Protein AF-A0A2J8TP90-F1 (afdb_monomer)

Mean predicted aligned error: 7.81 Å

InterPro domains:
  IPR013320 Concanavalin A-like lectin/glucanase domain superfamily [SSF49899] (2-45)
  IPR037353 Histone methyltransferase complex subunit ASH2 [PTHR10598] (1-88)
  IPR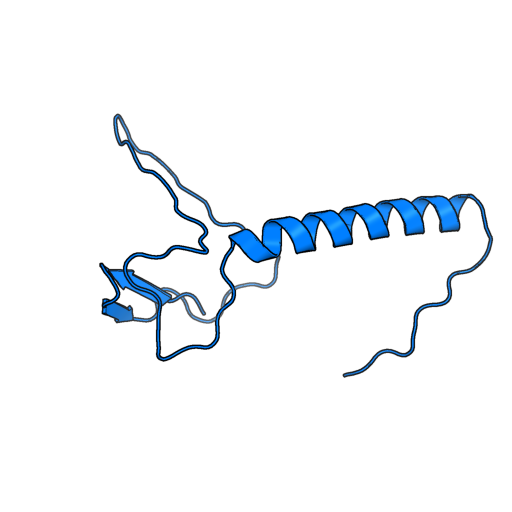043136 B30.2/SPRY domain superfamily [G3DSA:2.60.120.920] (1-59)

pLDDT: mean 86.82, std 10.09, range [50.66, 96.19]

Foldseek 3Di:
DAWDDDQQHTPDHPDDDDDDDDDDDDDDDDPPDDDDDDQDPDDSHDHPPDDDDGNVVVVVVVVVVVVVVVVVVVCVVVDPDDDDDDDDD

Organism: Pongo abelii (NCBI:txid9601)

Radius of gyration: 19.0 Å; Cα contacts (8 Å, |Δi|>4): 44; chains: 1; bounding box: 43×33×48 Å

Solvent-accessible surface area (backbone atoms only — not comparable to full-atom values): 6265 Å² total; per-residue (Å²): 110,43,73,44,65,59,93,59,43,78,73,49,74,76,42,69,86,70,79,92,78,92,85,76,96,82,86,87,78,71,84,95,63,85,85,85,88,82,48,47,86,84,57,96,49,70,77,84,92,59,94,81,78,48,59,50,60,48,59,55,51,54,51,53,52,50,54,49,51,53,52,50,55,50,45,61,74,74,40,95,79,88,84,79,77,84,87,80,134

Secondary structure (DSSP, 8-state):
-EEEEETTEEEEEEESSPPSS---------SS-------SSS-SS--SSS----HHHHHHHHHHHHHHHHHHHHHHHHSS---PPPPP-

Sequence (89 aa):
QIIFYKNGVNQGVAYKDIFEGVYFPAISLYKSCTVSINFGPCFKYPPKDLTYHPMSDMGWGAVVEHTLADVLYHVETEVDGRRSPPWEP

Structure (mmCIF, N/CA/C/O backbone):
data_AF-A0A2J8TP90-F1
#
_entry.id   AF-A0A2J8TP90-F1
#
loop_
_atom_site.group_PDB
_atom_site.id
_atom_site.type_symbol
_atom_site.label_atom_id
_atom_site.label_alt_id
_atom_site.label_comp_id
_atom_site.label_asym_id
_atom_site.label_entity_id
_atom_site.label_seq_id
_atom_site.pdbx_PDB_ins_code
_atom_site.Cartn_x
_atom_site.Cartn_y
_a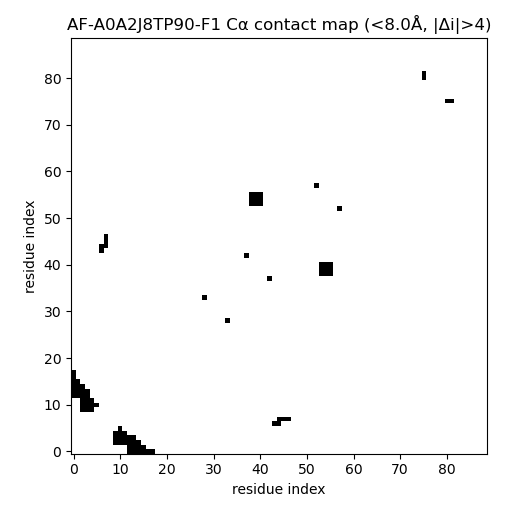tom_site.Cartn_z
_atom_site.occupancy
_atom_site.B_iso_or_equiv
_atom_site.auth_seq_id
_atom_site.auth_comp_id
_atom_site.auth_asym_id
_atom_site.auth_atom_id
_atom_site.pdbx_PDB_model_num
ATOM 1 N N . GLN A 1 1 ? -11.205 -5.461 -6.890 1.00 91.38 1 GLN A N 1
ATOM 2 C CA . GLN A 1 1 ? -12.156 -5.221 -5.774 1.00 91.38 1 GLN A CA 1
ATOM 3 C C . GLN A 1 1 ? -11.390 -5.035 -4.467 1.00 91.38 1 GLN A C 1
ATOM 5 O O . GLN A 1 1 ? -10.301 -5.584 -4.357 1.00 91.38 1 GLN A O 1
ATOM 10 N N . ILE A 1 2 ? -11.932 -4.290 -3.499 1.00 95.00 2 ILE A N 1
ATOM 11 C CA . ILE A 1 2 ? -11.339 -4.080 -2.161 1.00 95.00 2 ILE A CA 1
ATOM 12 C C . ILE A 1 2 ? -12.241 -4.744 -1.117 1.00 95.00 2 ILE A C 1
ATOM 14 O O . ILE A 1 2 ? -13.449 -4.516 -1.129 1.00 95.00 2 ILE A O 1
ATOM 18 N N . ILE A 1 3 ? -11.672 -5.554 -0.220 1.00 95.00 3 ILE A N 1
ATOM 19 C CA . ILE A 1 3 ? -12.390 -6.267 0.853 1.00 95.00 3 ILE A CA 1
ATOM 20 C C . ILE A 1 3 ? -11.856 -5.795 2.206 1.00 95.00 3 ILE A C 1
ATOM 22 O O . ILE A 1 3 ? -10.642 -5.680 2.380 1.00 95.00 3 ILE A O 1
ATOM 26 N N . PHE A 1 4 ? -12.746 -5.560 3.172 1.00 95.81 4 PHE A N 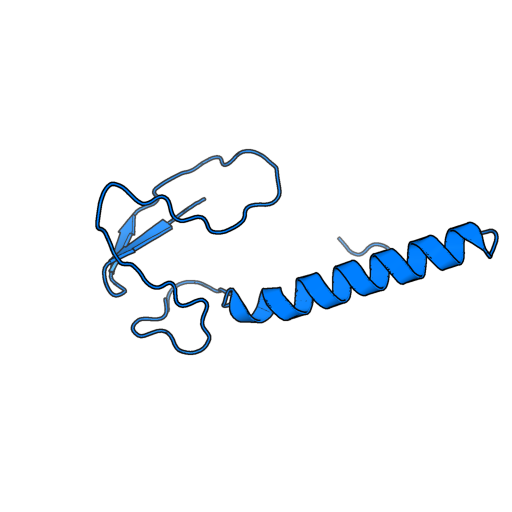1
ATOM 27 C CA . PHE A 1 4 ? -12.352 -5.220 4.540 1.00 95.81 4 PHE A CA 1
ATOM 28 C C . PHE A 1 4 ? -12.519 -6.391 5.501 1.00 95.81 4 PHE A C 1
ATOM 30 O O . PHE A 1 4 ? -13.438 -7.199 5.390 1.00 95.81 4 PHE A O 1
ATOM 37 N N . TYR A 1 5 ? -11.638 -6.435 6.496 1.00 95.25 5 TYR A N 1
ATOM 38 C CA . TYR A 1 5 ? -11.648 -7.432 7.556 1.00 95.25 5 TYR A CA 1
ATOM 39 C C . TYR A 1 5 ? -11.597 -6.745 8.914 1.00 95.25 5 TYR A C 1
ATOM 41 O O . TYR A 1 5 ? -10.872 -5.768 9.108 1.00 95.25 5 TYR A O 1
ATOM 49 N N . LYS A 1 6 ? -12.322 -7.301 9.885 1.00 95.69 6 LYS A N 1
ATOM 50 C CA . LYS A 1 6 ? -12.217 -6.929 11.297 1.00 95.69 6 LYS A CA 1
ATOM 51 C C . LYS A 1 6 ? -11.768 -8.156 12.076 1.00 95.69 6 LYS A C 1
ATOM 53 O O . LYS A 1 6 ? -12.534 -9.100 12.226 1.00 95.69 6 LYS A O 1
ATOM 58 N N . ASN A 1 7 ? -10.524 -8.154 12.557 1.00 94.31 7 ASN A N 1
ATOM 59 C CA . ASN A 1 7 ? -9.933 -9.280 13.298 1.00 94.31 7 ASN A CA 1
ATOM 60 C C . ASN A 1 7 ? -10.078 -10.640 12.577 1.00 94.31 7 ASN A C 1
ATOM 62 O O . ASN A 1 7 ? -10.434 -11.635 13.199 1.00 94.31 7 ASN A O 1
ATOM 66 N N . GLY A 1 8 ? -9.855 -10.673 11.259 1.00 92.81 8 GLY A N 1
ATOM 67 C CA . GLY A 1 8 ? -9.992 -11.886 10.440 1.00 92.81 8 GLY A CA 1
ATOM 68 C C . GLY A 1 8 ? -11.412 -12.203 9.966 1.00 92.81 8 GLY A C 1
ATOM 69 O O . GLY A 1 8 ? -11.581 -13.076 9.124 1.00 92.81 8 GLY A O 1
ATOM 70 N N . VAL A 1 9 ? -12.433 -11.487 10.446 1.00 95.31 9 VAL A N 1
ATOM 71 C CA . VAL A 1 9 ? -13.817 -11.658 9.981 1.00 95.31 9 VAL A CA 1
ATOM 72 C C . VAL A 1 9 ? -14.071 -10.749 8.783 1.00 95.31 9 VAL A C 1
ATOM 74 O O . VAL A 1 9 ? -13.973 -9.523 8.903 1.00 95.31 9 VAL A O 1
ATOM 77 N N . ASN A 1 10 ? -14.418 -11.347 7.643 1.00 94.00 10 ASN A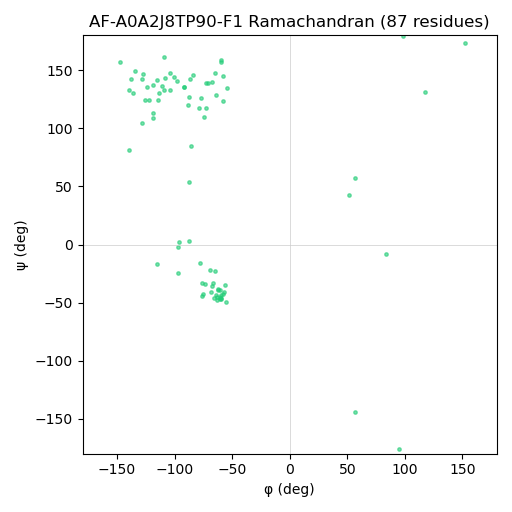 N 1
ATOM 78 C CA . ASN A 1 10 ? -14.770 -10.640 6.412 1.00 94.00 10 ASN A CA 1
ATOM 79 C C . ASN A 1 10 ? -15.968 -9.696 6.657 1.00 94.00 10 ASN A C 1
ATOM 81 O O . ASN A 1 10 ? -17.010 -10.127 7.148 1.00 94.00 10 ASN A O 1
ATOM 85 N N . GLN A 1 11 ? -15.799 -8.404 6.365 1.00 96.19 11 GLN A N 1
ATOM 86 C CA . GLN A 1 11 ? -16.832 -7.362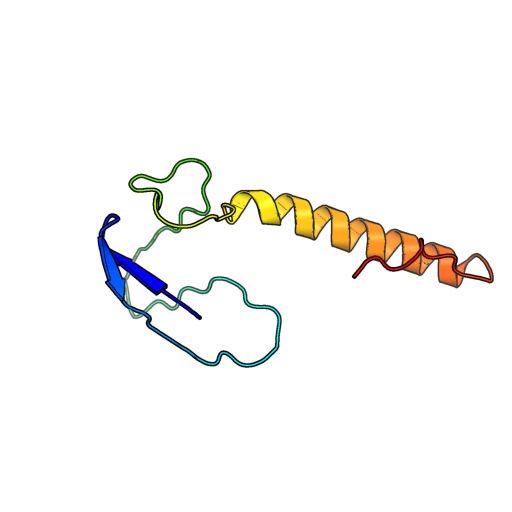 6.496 1.00 96.19 11 GLN A CA 1
ATOM 87 C C . GLN A 1 11 ? -17.552 -7.081 5.166 1.00 96.19 11 GLN A C 1
ATOM 89 O O . GLN A 1 11 ? -18.415 -6.208 5.102 1.00 96.19 11 GLN A O 1
ATOM 94 N N . GLY A 1 12 ? -17.202 -7.814 4.110 1.00 93.88 12 GLY A N 1
ATOM 95 C CA . GLY A 1 12 ? -17.736 -7.662 2.766 1.00 93.88 12 GLY A CA 1
ATOM 96 C C . GLY A 1 12 ? -16.836 -6.847 1.837 1.00 93.88 12 GLY A C 1
ATOM 97 O O . GLY A 1 12 ? -15.753 -6.371 2.194 1.00 93.88 12 GLY A O 1
ATOM 98 N N . VAL A 1 13 ? -17.306 -6.713 0.597 1.00 95.81 13 VAL A N 1
ATOM 99 C CA . VAL A 1 13 ? -16.631 -5.943 -0.451 1.00 95.81 13 VAL A CA 1
ATOM 100 C C . VAL A 1 13 ? -16.905 -4.458 -0.232 1.00 95.81 13 VAL A C 1
ATOM 102 O O . VAL A 1 13 ? -18.051 -4.025 -0.302 1.00 95.81 13 VAL A O 1
ATOM 105 N N . ALA A 1 14 ? -15.847 -3.689 0.009 1.00 95.62 14 ALA A N 1
ATOM 106 C CA . ALA A 1 14 ? -15.902 -2.244 0.187 1.00 95.62 14 ALA A CA 1
ATOM 107 C C . ALA A 1 14 ? -16.079 -1.510 -1.145 1.00 95.62 14 ALA A C 1
ATOM 109 O O . ALA A 1 14 ? -16.897 -0.603 -1.252 1.00 95.62 14 ALA A O 1
ATOM 110 N N . TYR A 1 15 ? -15.322 -1.931 -2.162 1.00 95.69 15 TYR A N 1
ATOM 111 C CA . TYR A 1 15 ? -15.350 -1.332 -3.493 1.00 95.69 15 TYR A CA 1
ATOM 112 C C . TYR A 1 15 ? -15.269 -2.412 -4.573 1.00 95.69 15 TYR A C 1
ATOM 114 O O . TYR A 1 15 ? -14.421 -3.314 -4.517 1.00 95.69 15 TYR A O 1
ATOM 122 N N . LYS A 1 16 ? -16.145 -2.299 -5.570 1.00 95.31 16 LYS A N 1
ATOM 123 C CA . LYS A 1 16 ? -16.090 -3.022 -6.848 1.00 95.31 16 LYS A CA 1
ATOM 124 C C . LYS A 1 16 ? -15.731 -2.024 -7.948 1.00 95.31 16 LYS A C 1
ATOM 126 O O . LYS A 1 16 ? -15.826 -0.827 -7.709 1.00 95.31 16 LYS A O 1
ATOM 131 N N . ASP A 1 17 ? -15.270 -2.530 -9.090 1.00 93.81 17 ASP A N 1
ATOM 132 C CA . ASP A 1 17 ? -15.006 -1.707 -10.281 1.00 93.81 17 ASP A CA 1
ATOM 133 C C . ASP A 1 17 ? -14.021 -0.555 -10.006 1.00 93.81 17 ASP A C 1
ATOM 135 O O . ASP A 1 17 ? -14.322 0.625 -10.154 1.00 93.81 17 ASP A O 1
ATOM 139 N N . ILE A 1 18 ? -12.830 -0.925 -9.522 1.00 94.69 18 ILE A N 1
ATOM 140 C CA . ILE A 1 18 ? -11.754 0.020 -9.197 1.00 94.69 18 ILE A CA 1
ATOM 141 C C . ILE A 1 18 ? -11.187 0.592 -10.502 1.00 94.69 18 ILE A C 1
ATOM 143 O O . ILE A 1 18 ? -10.995 -0.154 -11.460 1.00 94.69 18 ILE A O 1
ATOM 147 N N . PHE A 1 19 ? -10.896 1.894 -10.519 1.00 94.62 19 PHE A N 1
ATOM 148 C CA . PHE A 1 19 ? -10.193 2.536 -11.630 1.00 94.62 19 PHE A CA 1
ATOM 149 C C . PHE A 1 19 ? -8.799 1.933 -11.861 1.00 94.62 19 PHE A C 1
ATOM 151 O O . PHE A 1 19 ? -8.200 1.332 -10.971 1.00 94.62 19 PHE A O 1
ATOM 158 N N . GLU A 1 20 ? -8.287 2.095 -13.078 1.00 92.44 20 GLU A N 1
ATOM 159 C CA . GLU A 1 20 ? -6.955 1.626 -13.447 1.00 92.44 20 GLU A CA 1
ATOM 160 C C . GLU A 1 20 ? -5.864 2.499 -12.811 1.00 92.44 20 GLU A C 1
ATOM 162 O O . GLU A 1 20 ? -5.976 3.726 -12.758 1.00 92.44 20 GLU A O 1
ATOM 167 N N . GLY A 1 21 ? -4.804 1.856 -12.319 1.00 91.00 21 GLY A N 1
ATOM 168 C CA . GLY A 1 21 ? -3.652 2.529 -11.729 1.00 91.00 21 GLY A CA 1
ATOM 169 C C . GLY A 1 21 ? -2.935 1.684 -10.681 1.00 91.00 21 GLY A C 1
ATOM 170 O O . GLY A 1 21 ? -3.391 0.608 -10.290 1.00 91.00 21 GLY A O 1
ATOM 171 N N . VAL A 1 22 ? -1.798 2.196 -10.209 1.00 89.56 22 VAL A N 1
ATOM 172 C CA . VAL A 1 22 ? -1.037 1.600 -9.105 1.00 89.56 22 VAL A CA 1
ATOM 173 C C . VAL A 1 22 ? -1.564 2.148 -7.780 1.00 89.56 22 VAL A C 1
ATOM 175 O O . VAL A 1 22 ? -1.633 3.361 -7.582 1.00 89.56 22 VAL A O 1
ATOM 178 N N . TYR A 1 23 ? -1.927 1.252 -6.863 1.00 91.50 23 TYR A N 1
ATOM 179 C CA . TYR A 1 23 ? -2.497 1.603 -5.565 1.00 91.50 23 TYR A CA 1
ATOM 180 C C . TYR A 1 23 ? -1.515 1.322 -4.434 1.00 91.50 23 TYR A C 1
ATOM 182 O O . TYR A 1 23 ? -0.969 0.226 -4.330 1.00 91.50 23 TYR A O 1
ATOM 190 N N . PHE A 1 24 ? -1.364 2.295 -3.537 1.00 90.88 24 PHE A N 1
ATOM 191 C CA . PHE A 1 24 ? -0.540 2.179 -2.337 1.00 90.88 24 PHE A CA 1
ATOM 192 C C . PHE A 1 24 ? -1.417 2.261 -1.080 1.00 90.88 24 PHE A C 1
ATOM 194 O O . PHE A 1 24 ? -2.364 3.055 -1.048 1.00 90.88 24 PHE A O 1
ATOM 201 N N . PRO A 1 25 ? -1.132 1.468 -0.030 1.00 92.56 25 PRO A N 1
ATOM 202 C CA . PRO A 1 25 ? -1.855 1.565 1.231 1.00 92.56 25 PRO A CA 1
ATOM 203 C C . PRO A 1 25 ? -1.613 2.937 1.873 1.00 92.56 25 PRO A C 1
ATOM 205 O O . PRO A 1 25 ? -0.472 3.352 2.062 1.00 92.56 25 PRO A O 1
ATOM 208 N N . ALA A 1 26 ? -2.691 3.630 2.241 1.00 93.88 26 ALA A N 1
ATOM 209 C CA . ALA A 1 26 ? -2.637 4.964 2.832 1.00 93.88 26 ALA A CA 1
ATOM 210 C C . ALA A 1 26 ? -3.426 5.023 4.145 1.00 93.88 26 ALA A C 1
ATOM 212 O O . ALA A 1 26 ? -4.452 4.360 4.305 1.00 93.88 26 ALA A O 1
ATOM 213 N N . ILE A 1 27 ? -2.953 5.847 5.081 1.00 94.38 27 ILE A N 1
ATOM 214 C CA . ILE A 1 27 ? -3.623 6.128 6.353 1.00 94.38 27 ILE A CA 1
ATOM 215 C C . ILE A 1 27 ? -3.793 7.639 6.476 1.00 94.38 27 ILE A C 1
ATOM 217 O O . ILE A 1 27 ? -2.817 8.384 6.448 1.00 94.38 27 ILE A O 1
ATOM 221 N N . SER A 1 28 ? -5.029 8.084 6.682 1.00 94.94 28 SER A N 1
ATOM 222 C CA . SER A 1 28 ? -5.345 9.456 7.080 1.00 94.94 28 SER A CA 1
ATOM 223 C C . SER A 1 28 ? -5.700 9.502 8.566 1.00 94.94 28 SER A C 1
ATOM 225 O O . SER A 1 28 ? -6.526 8.709 9.023 1.00 94.94 28 SER A O 1
ATOM 227 N N . LEU A 1 29 ? -5.124 10.444 9.311 1.00 95.50 29 LEU A N 1
ATOM 228 C CA . LEU A 1 29 ? -5.383 10.632 10.741 1.00 95.50 29 LEU A CA 1
ATOM 229 C C . LEU A 1 29 ? -6.193 11.905 10.980 1.00 95.50 29 LEU A C 1
ATOM 231 O O . LEU A 1 29 ? -5.971 12.924 10.330 1.00 95.50 29 LEU A O 1
ATOM 235 N N . TYR A 1 30 ? -7.106 11.858 11.948 1.00 94.81 30 TYR A N 1
ATOM 236 C CA . TYR A 1 30 ? -7.861 13.021 12.400 1.00 94.81 30 TYR A CA 1
ATOM 237 C C . TYR A 1 30 ? -7.639 13.231 13.899 1.00 94.81 30 TYR A C 1
ATOM 239 O O . TYR A 1 30 ? -7.905 12.331 14.692 1.00 94.81 30 TYR A O 1
ATOM 247 N N . LYS A 1 31 ? -7.180 14.429 14.292 1.00 95.00 31 LYS A N 1
ATOM 248 C CA . LYS A 1 31 ? -6.801 14.771 15.679 1.00 95.00 31 LYS A CA 1
ATOM 249 C C . LYS A 1 31 ? -5.713 13.823 16.226 1.00 95.00 31 LYS A C 1
ATOM 251 O O . LYS A 1 31 ? -4.810 13.425 15.498 1.00 95.00 31 LYS A O 1
ATOM 256 N N . SER A 1 32 ? -5.771 13.496 17.516 1.00 92.00 32 SER A N 1
ATOM 257 C CA . SER A 1 32 ? -4.766 12.726 18.259 1.00 92.00 32 SER A CA 1
ATOM 258 C C . SER A 1 32 ? -4.999 11.210 18.181 1.00 92.00 32 SER A C 1
ATOM 260 O O . SER A 1 32 ? -5.106 10.543 19.208 1.00 92.00 32 SER A O 1
ATOM 262 N N . CYS A 1 33 ? -5.119 10.658 16.972 1.00 94.19 33 CYS A N 1
ATOM 263 C CA . CYS A 1 33 ? -5.208 9.211 16.761 1.00 94.19 33 CYS A CA 1
ATOM 264 C C . CYS A 1 33 ? -3.821 8.607 16.525 1.00 94.19 33 CYS A C 1
ATOM 266 O O . CYS A 1 33 ? -3.058 9.110 15.704 1.00 94.19 33 CYS A O 1
ATOM 268 N N . THR A 1 34 ? -3.541 7.478 17.175 1.00 93.94 34 THR A N 1
ATOM 269 C CA . THR A 1 34 ? -2.328 6.686 16.942 1.00 93.94 34 THR A CA 1
ATOM 270 C C . THR A 1 34 ? -2.725 5.347 16.350 1.00 93.94 34 THR A C 1
ATOM 272 O O . THR A 1 34 ? -3.524 4.616 16.937 1.00 93.94 34 THR A O 1
ATOM 275 N N . VAL A 1 35 ? -2.163 5.020 15.191 1.00 94.50 35 VAL A N 1
ATOM 276 C CA . VAL A 1 35 ? -2.358 3.729 14.530 1.00 94.50 35 VAL A CA 1
ATOM 277 C C . VAL A 1 35 ? -1.011 3.210 14.049 1.00 94.50 35 VAL A C 1
ATOM 279 O O . VAL A 1 35 ? -0.132 3.991 13.691 1.00 94.50 35 VAL A O 1
ATOM 282 N N . SER A 1 36 ? -0.876 1.890 14.011 1.00 92.88 36 SER A N 1
ATOM 283 C CA . SER A 1 36 ? 0.292 1.213 13.453 1.00 92.88 36 SER A CA 1
ATOM 284 C C . SER A 1 36 ? -0.175 0.256 12.373 1.00 92.88 36 SER A C 1
ATOM 286 O O . SER A 1 36 ? -1.155 -0.468 12.566 1.00 92.88 36 SER A O 1
ATOM 288 N N . ILE A 1 37 ? 0.528 0.246 11.245 1.00 92.69 37 ILE A N 1
ATOM 289 C CA . ILE A 1 37 ? 0.259 -0.680 10.150 1.00 92.69 37 ILE A CA 1
ATOM 290 C C . ILE A 1 37 ? 1.219 -1.868 10.229 1.00 92.69 37 ILE A C 1
ATOM 292 O O . ILE A 1 37 ? 2.392 -1.711 10.561 1.00 92.69 37 ILE A O 1
ATOM 296 N N . ASN A 1 38 ? 0.707 -3.062 9.944 1.00 93.81 38 ASN A N 1
ATOM 297 C CA . ASN A 1 38 ? 1.493 -4.285 9.832 1.00 93.81 38 ASN A CA 1
ATOM 298 C C . ASN A 1 38 ? 1.330 -4.816 8.406 1.00 93.81 38 ASN A C 1
ATOM 300 O O . ASN A 1 38 ? 0.233 -5.220 8.023 1.00 93.81 38 ASN A O 1
ATOM 304 N N . PHE A 1 39 ? 2.416 -4.802 7.637 1.00 92.75 39 PHE A N 1
ATOM 305 C CA . PHE A 1 39 ? 2.450 -5.241 6.240 1.00 92.75 39 PHE A CA 1
ATOM 306 C C . PHE A 1 39 ? 2.709 -6.744 6.066 1.00 92.75 39 PHE A C 1
ATOM 308 O O . PHE A 1 39 ? 2.761 -7.228 4.936 1.00 92.75 39 PHE A O 1
ATOM 315 N N . GLY A 1 40 ? 2.815 -7.487 7.169 1.00 92.44 40 GLY A N 1
ATOM 316 C CA . GLY A 1 40 ? 3.210 -8.891 7.178 1.00 92.44 40 GLY A CA 1
ATOM 317 C C . GLY A 1 40 ? 4.715 -9.062 7.420 1.00 92.44 40 GLY A C 1
ATOM 318 O O . GLY A 1 40 ? 5.408 -8.083 7.704 1.00 92.44 40 GLY A O 1
ATOM 319 N N . PRO A 1 41 ? 5.226 -10.305 7.377 1.00 90.44 41 PRO A N 1
ATOM 320 C CA . PRO A 1 41 ? 4.496 -11.549 7.091 1.00 90.44 41 PRO A CA 1
ATOM 321 C C . PRO A 1 41 ? 3.675 -12.070 8.288 1.00 90.44 41 PRO A C 1
ATOM 323 O O . PRO A 1 41 ? 2.779 -12.898 8.132 1.00 90.44 41 PRO A O 1
ATOM 326 N N . CYS A 1 42 ? 3.942 -11.568 9.495 1.00 92.62 42 CYS A N 1
ATOM 327 C CA . CYS A 1 42 ? 3.322 -12.047 10.729 1.00 92.62 42 CYS A CA 1
ATOM 328 C C . CYS A 1 42 ? 1.971 -11.363 10.994 1.00 92.62 42 CYS A C 1
ATOM 330 O O . CYS A 1 42 ? 1.890 -10.383 11.740 1.00 92.62 42 CYS A O 1
ATOM 332 N N . PHE A 1 43 ? 0.894 -11.878 10.401 1.00 93.56 43 PHE A N 1
ATOM 333 C CA . PHE A 1 43 ? -0.467 -11.408 10.679 1.00 93.56 43 PHE A CA 1
ATOM 334 C C . PHE A 1 43 ? -1.094 -12.125 11.875 1.00 93.56 43 PHE A C 1
ATOM 336 O O . PHE A 1 43 ? -0.958 -13.333 12.037 1.00 93.56 43 PHE A O 1
ATOM 343 N N . LYS A 1 44 ? -1.8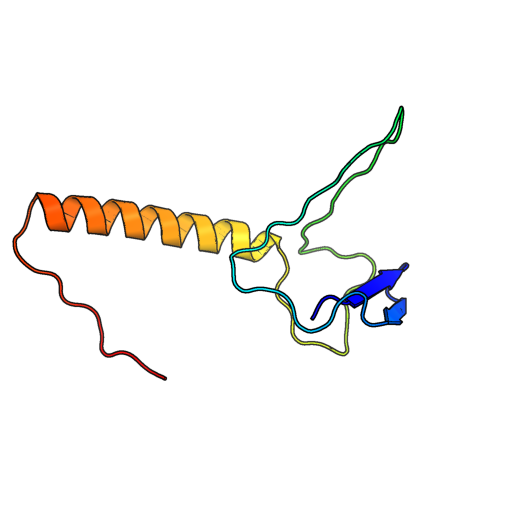70 -11.388 12.682 1.00 93.44 44 LYS A N 1
ATOM 344 C CA . LYS A 1 44 ?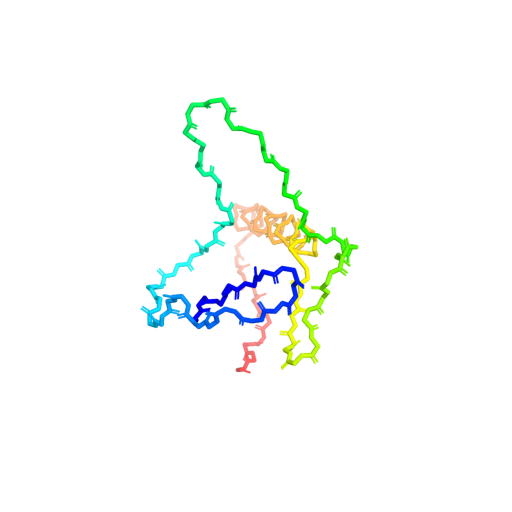 -2.654 -11.980 13.780 1.00 93.44 44 LYS A CA 1
ATOM 345 C C . LYS A 1 44 ? -3.794 -12.870 13.268 1.00 93.44 44 LYS A C 1
ATOM 347 O O . LYS A 1 44 ? -4.108 -13.875 13.893 1.00 93.44 44 LYS A O 1
ATOM 352 N N . TYR A 1 45 ? -4.403 -12.489 12.144 1.00 93.94 45 TYR A N 1
ATOM 353 C CA . TYR A 1 45 ? -5.512 -13.209 11.515 1.00 93.94 45 TYR A CA 1
ATOM 354 C C . TYR A 1 45 ? -5.350 -13.215 9.986 1.00 93.94 45 TYR A C 1
ATOM 356 O O . TYR A 1 45 ? -5.934 -12.363 9.314 1.00 93.94 45 TYR A O 1
ATOM 364 N N . PRO A 1 46 ? -4.522 -14.115 9.431 1.00 91.69 46 PRO A N 1
ATOM 365 C CA . PRO A 1 46 ? -4.377 -14.243 7.985 1.00 91.69 46 PRO A CA 1
ATOM 366 C C . PRO A 1 46 ? -5.674 -14.781 7.340 1.00 91.69 46 PRO A C 1
ATOM 368 O O . PRO A 1 46 ? -6.293 -15.689 7.911 1.00 91.69 46 PRO A O 1
ATOM 371 N N . PRO A 1 47 ? -6.092 -14.260 6.169 1.00 90.62 47 PRO A N 1
ATOM 372 C CA . PRO A 1 47 ? -7.160 -14.855 5.364 1.00 90.62 47 PRO A CA 1
ATOM 373 C C . PRO A 1 47 ? -6.822 -16.306 4.992 1.00 90.62 47 PRO A C 1
ATOM 375 O O . PRO A 1 47 ? -5.658 -16.631 4.769 1.00 90.62 47 PRO A O 1
ATOM 378 N N . LYS A 1 48 ? -7.823 -17.189 4.927 1.00 87.62 48 LYS A N 1
ATOM 379 C CA . LYS A 1 48 ? -7.624 -18.616 4.565 1.00 87.62 48 LYS A CA 1
ATOM 380 C C . LYS A 1 48 ? -8.309 -19.004 3.258 1.00 87.62 48 LYS A C 1
ATOM 382 O O . LYS A 1 48 ? -8.034 -20.052 2.691 1.00 87.62 48 LYS A O 1
ATOM 387 N N . ASP A 1 49 ? -9.233 -18.164 2.833 1.00 87.94 49 ASP A N 1
ATOM 388 C CA . ASP A 1 49 ? -10.174 -18.326 1.736 1.00 87.94 49 ASP A CA 1
ATOM 389 C C . ASP A 1 49 ? -9.692 -17.663 0.438 1.00 87.94 49 ASP A C 1
ATOM 391 O O . ASP A 1 49 ? -10.362 -17.751 -0.587 1.00 87.94 49 ASP A O 1
ATOM 395 N N . LEU A 1 50 ? -8.530 -17.005 0.469 1.00 88.62 50 LEU A N 1
ATOM 396 C CA . LEU A 1 50 ? -7.981 -16.239 -0.643 1.00 88.62 50 LEU A CA 1
ATOM 397 C C . LEU A 1 50 ? -6.483 -16.499 -0.786 1.00 88.62 50 LEU A C 1
ATOM 399 O O . LEU A 1 50 ? -5.758 -16.576 0.206 1.00 88.62 50 LEU A O 1
ATOM 403 N N . THR A 1 51 ? -6.013 -16.555 -2.027 1.00 90.88 51 THR A N 1
ATOM 404 C CA . THR A 1 51 ? -4.587 -16.450 -2.339 1.00 90.88 51 THR A CA 1
ATOM 405 C C . THR A 1 51 ? -4.178 -14.984 -2.230 1.00 90.88 51 THR A C 1
ATOM 407 O O . THR A 1 51 ? -4.809 -14.119 -2.837 1.00 90.88 51 THR A O 1
ATOM 410 N N . TYR A 1 52 ? -3.152 -14.687 -1.437 1.00 90.75 52 TYR A N 1
ATOM 411 C CA . TYR A 1 52 ? -2.660 -13.325 -1.246 1.00 90.75 52 TYR A CA 1
ATOM 412 C C . TYR A 1 52 ? -1.146 -13.322 -1.019 1.00 90.75 52 TYR A C 1
ATOM 414 O O . TYR A 1 52 ? -0.581 -14.311 -0.553 1.00 90.75 52 TYR A O 1
ATOM 422 N N . HIS A 1 53 ? -0.515 -12.181 -1.297 1.00 91.12 53 HIS A N 1
ATOM 423 C CA . HIS A 1 53 ? 0.865 -11.894 -0.910 1.00 91.12 53 HIS A CA 1
ATOM 424 C C . HIS A 1 53 ? 0.873 -10.806 0.171 1.00 91.12 53 HIS A C 1
ATOM 426 O O . HIS A 1 53 ? 0.106 -9.842 0.064 1.00 91.12 53 HIS A O 1
ATOM 432 N N . PRO A 1 54 ? 1.681 -10.939 1.238 1.00 91.56 54 PRO A N 1
ATOM 433 C CA . PRO A 1 54 ? 1.848 -9.866 2.204 1.00 91.56 54 PRO A CA 1
ATOM 434 C C . PRO A 1 54 ? 2.509 -8.660 1.528 1.00 91.56 54 PRO A C 1
ATOM 436 O O . PRO A 1 54 ? 3.350 -8.796 0.641 1.00 91.56 54 PRO A O 1
ATOM 439 N N . MET A 1 55 ? 2.167 -7.457 1.980 1.00 89.88 55 MET A N 1
ATOM 440 C CA . MET A 1 55 ? 2.733 -6.230 1.416 1.00 89.88 55 MET A CA 1
ATOM 441 C C . MET A 1 55 ? 4.247 -6.125 1.676 1.00 89.88 55 MET A C 1
ATOM 443 O O . MET A 1 55 ? 4.955 -5.468 0.918 1.00 89.88 55 MET A O 1
ATOM 447 N N . SER A 1 56 ? 4.759 -6.819 2.701 1.00 88.31 56 SER A N 1
ATOM 448 C CA . SER A 1 56 ? 6.199 -6.969 2.940 1.00 88.31 56 SER A CA 1
ATOM 449 C C . SER A 1 56 ? 6.954 -7.557 1.744 1.00 88.31 56 SER A C 1
ATOM 451 O O . SER A 1 56 ? 8.082 -7.141 1.492 1.00 88.31 56 SER A O 1
ATOM 453 N N . ASP A 1 57 ? 6.340 -8.470 0.985 1.00 87.38 57 ASP A N 1
ATOM 454 C CA . ASP A 1 57 ? 6.999 -9.136 -0.149 1.00 87.38 57 ASP A CA 1
ATOM 455 C C . ASP A 1 57 ? 7.149 -8.186 -1.344 1.00 87.38 57 ASP A C 1
ATOM 457 O O . ASP A 1 57 ? 8.158 -8.201 -2.050 1.00 87.38 57 ASP A O 1
ATOM 461 N N . MET A 1 58 ? 6.180 -7.289 -1.531 1.00 81.81 58 MET A N 1
ATOM 462 C CA . MET A 1 58 ? 6.242 -6.262 -2.573 1.00 81.81 58 MET A CA 1
ATOM 463 C C . MET A 1 58 ? 7.303 -5.196 -2.314 1.00 81.81 58 MET A C 1
ATOM 465 O O . MET A 1 58 ? 7.756 -4.569 -3.265 1.00 81.81 58 MET A O 1
ATOM 469 N N . GLY A 1 59 ? 7.736 -5.003 -1.063 1.00 78.25 59 GLY A N 1
ATOM 470 C CA . GLY A 1 59 ? 8.840 -4.090 -0.763 1.00 78.25 59 GLY A CA 1
ATOM 471 C C . GLY A 1 59 ? 10.114 -4.471 -1.520 1.00 78.25 59 GLY A C 1
ATOM 472 O O . GLY A 1 59 ? 10.784 -3.604 -2.071 1.00 78.25 59 GLY A O 1
ATOM 473 N N . TRP A 1 60 ? 10.414 -5.768 -1.613 1.00 75.62 60 TRP A N 1
ATOM 474 C CA . TRP A 1 60 ? 11.549 -6.253 -2.398 1.00 75.62 60 TRP A CA 1
ATOM 475 C C . TRP A 1 60 ? 11.269 -6.225 -3.902 1.00 75.62 60 TRP A C 1
ATOM 477 O O . TRP A 1 60 ? 12.125 -5.790 -4.666 1.00 75.62 60 TRP A O 1
ATOM 487 N N . GLY A 1 61 ? 10.065 -6.634 -4.321 1.00 77.12 61 GLY A N 1
ATOM 488 C CA . GLY A 1 61 ? 9.660 -6.608 -5.731 1.00 77.12 61 GLY A CA 1
ATOM 489 C C . GLY A 1 61 ? 9.805 -5.220 -6.356 1.00 77.12 61 GLY A C 1
ATOM 490 O O . GLY A 1 61 ? 10.483 -5.078 -7.368 1.00 77.12 61 GLY A O 1
ATOM 491 N N . ALA A 1 62 ? 9.288 -4.187 -5.688 1.00 79.00 62 ALA A N 1
ATOM 492 C CA . ALA A 1 62 ? 9.401 -2.807 -6.151 1.00 79.00 62 ALA A CA 1
ATOM 493 C C . ALA A 1 62 ? 10.863 -2.336 -6.231 1.00 79.00 62 ALA A C 1
ATOM 495 O O . ALA A 1 62 ? 11.242 -1.653 -7.178 1.00 79.00 62 ALA A O 1
ATOM 496 N N . VAL A 1 63 ? 11.710 -2.719 -5.267 1.00 83.25 63 VAL A N 1
ATOM 497 C CA . VAL A 1 63 ? 13.146 -2.394 -5.311 1.00 83.25 63 VAL A CA 1
ATOM 498 C C . VAL A 1 63 ? 13.806 -3.047 -6.522 1.00 83.25 63 VAL A C 1
ATOM 500 O O . VAL A 1 63 ? 14.511 -2.368 -7.263 1.00 83.25 63 VAL A O 1
ATOM 503 N N . VAL A 1 64 ? 13.553 -4.335 -6.759 1.00 85.06 64 VAL A N 1
ATOM 504 C CA . VAL A 1 64 ? 14.104 -5.053 -7.916 1.00 85.06 64 VAL A CA 1
ATOM 505 C C . VAL A 1 64 ? 13.631 -4.419 -9.224 1.00 85.06 64 VAL A C 1
ATOM 507 O O . VAL A 1 64 ? 14.455 -4.136 -10.092 1.00 85.06 64 VAL A O 1
ATOM 510 N N . GLU A 1 65 ? 12.340 -4.123 -9.350 1.00 84.56 65 GLU A N 1
ATOM 511 C CA . GLU A 1 65 ? 11.771 -3.477 -10.536 1.00 84.56 65 GLU A CA 1
ATOM 512 C C . GLU A 1 65 ? 12.389 -2.103 -10.807 1.00 84.56 65 GLU A C 1
ATOM 514 O O . GLU A 1 65 ? 12.802 -1.832 -11.935 1.00 84.56 65 GLU A O 1
ATOM 519 N N . HIS A 1 66 ? 12.525 -1.258 -9.781 1.00 85.56 66 HIS A N 1
ATOM 520 C CA . HIS A 1 66 ? 13.169 0.046 -9.925 1.00 85.56 66 HIS A CA 1
ATOM 521 C C . HIS A 1 66 ? 14.650 -0.082 -10.291 1.00 85.56 66 HIS A C 1
ATOM 523 O O . HIS A 1 66 ? 15.106 0.598 -11.206 1.00 85.56 66 HIS A O 1
ATOM 529 N N . THR A 1 67 ? 15.392 -0.998 -9.659 1.00 88.44 67 THR A N 1
ATOM 530 C CA . THR A 1 67 ? 16.804 -1.220 -10.019 1.00 88.44 67 THR A CA 1
ATOM 531 C C . THR A 1 67 ? 16.966 -1.706 -11.457 1.00 88.44 67 THR A C 1
ATOM 533 O O . THR A 1 67 ? 17.886 -1.279 -12.151 1.00 88.44 67 THR A O 1
ATOM 536 N N . LEU A 1 68 ? 16.062 -2.563 -11.941 1.00 86.94 68 LEU A N 1
ATOM 537 C CA . LEU A 1 68 ? 16.073 -3.019 -13.327 1.00 86.94 68 LEU A CA 1
ATOM 538 C C . LEU A 1 68 ? 15.729 -1.879 -14.291 1.00 86.94 68 LEU A C 1
ATOM 540 O O . LEU A 1 68 ? 16.361 -1.769 -15.339 1.00 86.94 68 LEU A O 1
ATOM 544 N N . ALA A 1 69 ? 14.760 -1.032 -13.938 1.00 86.56 69 ALA A N 1
ATOM 545 C CA . ALA A 1 69 ? 14.411 0.146 -14.724 1.00 86.56 69 ALA A CA 1
ATOM 546 C C . ALA A 1 69 ? 15.610 1.095 -14.872 1.00 86.56 69 ALA A C 1
ATOM 548 O O . ALA A 1 69 ? 15.894 1.537 -15.985 1.00 86.56 69 ALA A O 1
ATOM 549 N N . ASP A 1 70 ? 16.358 1.329 -13.791 1.00 88.06 70 ASP A N 1
ATOM 550 C CA . ASP A 1 70 ? 17.574 2.144 -13.829 1.00 88.06 70 ASP A CA 1
ATOM 551 C C . ASP A 1 70 ? 18.645 1.513 -14.727 1.00 88.06 70 ASP A C 1
ATOM 553 O O . ASP A 1 70 ? 19.232 2.201 -15.563 1.00 88.06 70 ASP A O 1
ATOM 557 N N . VAL A 1 71 ? 18.884 0.201 -14.610 1.00 87.12 71 VAL A N 1
ATOM 558 C CA . VAL A 1 71 ? 19.845 -0.516 -15.467 1.00 87.12 71 VAL A CA 1
ATOM 559 C C . VAL A 1 71 ? 19.453 -0.413 -16.941 1.00 87.12 71 VAL A C 1
ATOM 561 O O . VAL A 1 71 ? 20.298 -0.091 -17.775 1.00 87.12 71 VAL A O 1
ATOM 564 N N . LEU A 1 72 ? 18.183 -0.655 -17.271 1.00 83.81 72 LEU A N 1
ATOM 565 C CA . LEU A 1 72 ? 17.676 -0.554 -18.641 1.00 83.81 72 LEU A CA 1
ATOM 566 C C . LEU A 1 72 ? 17.848 0.863 -19.196 1.00 83.81 72 LEU A C 1
ATOM 568 O O . LEU A 1 72 ? 18.374 1.022 -20.297 1.00 83.81 72 LEU A O 1
ATOM 572 N N . TYR A 1 73 ? 17.506 1.882 -18.405 1.00 81.44 73 TYR A N 1
ATOM 573 C CA . TYR A 1 73 ? 17.670 3.283 -18.789 1.00 81.44 73 TYR A CA 1
ATOM 574 C C . TYR A 1 73 ? 19.129 3.637 -19.126 1.00 81.44 73 TYR A C 1
ATOM 576 O O . TYR A 1 73 ? 19.396 4.305 -20.129 1.00 81.44 73 TYR A O 1
ATOM 584 N N . HIS A 1 74 ? 20.089 3.158 -18.327 1.00 80.38 74 HIS A N 1
ATOM 585 C CA . HIS A 1 74 ? 21.513 3.357 -18.615 1.00 80.38 74 HIS A CA 1
ATOM 586 C C . HIS A 1 74 ? 21.929 2.629 -19.896 1.00 80.38 74 HIS A C 1
ATOM 588 O O . HIS A 1 74 ? 22.566 3.229 -20.759 1.00 80.38 74 HIS A O 1
ATOM 594 N N . VAL A 1 75 ? 21.517 1.368 -20.063 1.00 81.69 75 VAL A N 1
ATOM 595 C CA . VAL A 1 75 ? 21.841 0.572 -21.258 1.00 81.69 75 VAL A CA 1
ATOM 596 C C . VAL A 1 75 ? 21.294 1.216 -22.530 1.00 81.69 75 VAL A C 1
ATOM 598 O O . VAL A 1 75 ? 21.991 1.234 -23.533 1.00 81.69 75 VAL A O 1
ATOM 601 N N . GLU A 1 76 ? 20.093 1.787 -22.502 1.00 74.44 76 GLU A N 1
ATOM 602 C CA . GLU A 1 76 ? 19.532 2.506 -23.657 1.00 74.44 76 GLU A CA 1
ATOM 603 C C . GLU A 1 76 ? 20.277 3.782 -24.010 1.00 74.44 76 GLU A C 1
ATOM 605 O O . GLU A 1 76 ? 20.322 4.172 -25.174 1.00 74.44 76 GLU A O 1
ATOM 610 N N . THR A 1 77 ? 20.815 4.458 -22.998 1.00 71.50 77 THR A N 1
ATOM 611 C CA . THR A 1 77 ? 21.572 5.690 -23.203 1.00 71.50 77 THR A CA 1
ATOM 612 C C . THR A 1 77 ? 22.971 5.381 -23.748 1.00 71.50 77 THR A C 1
ATOM 614 O O . THR A 1 77 ? 23.505 6.159 -24.536 1.00 71.50 77 THR A O 1
ATOM 617 N N . GLU A 1 78 ? 23.565 4.249 -23.353 1.00 66.19 78 GLU A N 1
ATOM 618 C CA . GLU A 1 78 ? 24.945 3.876 -23.693 1.00 66.19 78 GLU A CA 1
ATOM 619 C C . GLU A 1 78 ? 25.075 2.923 -24.898 1.00 66.19 78 GLU A C 1
ATOM 621 O O . GLU A 1 78 ? 26.126 2.901 -25.544 1.00 66.19 78 GLU A O 1
ATOM 626 N N . VAL A 1 79 ? 24.044 2.134 -25.224 1.00 66.81 79 VAL A N 1
ATOM 627 C CA . VAL A 1 79 ? 24.085 1.072 -26.245 1.00 66.81 79 VAL A CA 1
ATOM 628 C C . VAL A 1 79 ? 22.827 1.103 -27.121 1.00 66.81 79 VAL A C 1
ATOM 630 O O . VAL A 1 79 ? 21.701 1.088 -26.631 1.00 66.81 79 VAL A O 1
ATOM 633 N N . ASP A 1 80 ? 23.009 1.090 -28.445 1.00 59.06 80 ASP A N 1
ATOM 634 C CA . ASP A 1 80 ? 21.895 1.087 -29.399 1.00 59.06 80 ASP A CA 1
ATOM 635 C C . ASP A 1 80 ? 21.217 -0.299 -29.463 1.00 59.06 80 ASP A C 1
ATOM 637 O O . ASP A 1 80 ? 21.791 -1.277 -29.955 1.00 59.06 80 ASP A O 1
ATOM 641 N N . GLY A 1 81 ? 19.984 -0.387 -28.948 1.00 65.31 81 GLY A N 1
ATOM 642 C CA . GLY A 1 81 ? 19.081 -1.533 -29.110 1.00 65.31 81 GLY A CA 1
ATOM 643 C C . GLY A 1 81 ? 18.677 -2.265 -27.821 1.00 65.31 81 GLY A C 1
ATOM 644 O O . GLY A 1 81 ? 19.506 -2.692 -27.022 1.00 65.31 81 GLY A O 1
ATOM 645 N N . ARG A 1 82 ? 17.365 -2.507 -27.662 1.00 67.50 82 ARG A N 1
ATOM 646 C CA . ARG A 1 82 ? 16.777 -3.365 -26.610 1.00 67.50 82 ARG A CA 1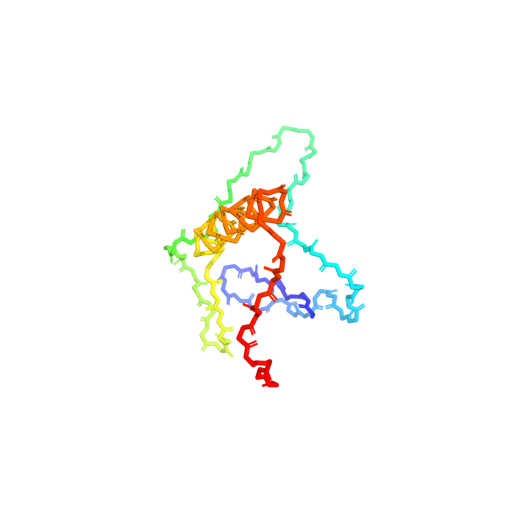
ATOM 647 C C . ARG A 1 82 ? 16.421 -4.752 -27.164 1.00 67.50 82 ARG A C 1
ATOM 649 O O . ARG A 1 82 ? 15.918 -4.867 -28.281 1.00 67.50 82 ARG A O 1
ATOM 656 N N . ARG A 1 83 ? 16.587 -5.806 -26.357 1.00 71.06 83 ARG A N 1
ATOM 657 C CA . ARG A 1 83 ? 16.000 -7.138 -26.601 1.00 71.06 83 ARG A CA 1
ATOM 658 C C . ARG A 1 83 ? 15.247 -7.601 -25.360 1.00 71.06 83 ARG A C 1
ATOM 660 O O . ARG A 1 83 ? 15.863 -7.999 -24.377 1.00 71.06 83 ARG A O 1
ATOM 667 N N . SER A 1 84 ? 13.923 -7.543 -25.414 1.00 68.44 84 SER A N 1
ATOM 668 C CA . SER A 1 84 ? 13.052 -8.110 -24.384 1.00 68.44 84 SER A CA 1
ATOM 669 C C . SER A 1 84 ? 12.842 -9.607 -24.648 1.00 68.44 84 SER A C 1
ATOM 671 O O . SER A 1 84 ? 12.803 -10.006 -25.817 1.00 68.44 84 SER A O 1
ATOM 673 N N . PRO A 1 85 ? 12.706 -10.450 -23.608 1.00 75.25 85 PRO A N 1
ATOM 674 C CA . PRO A 1 85 ? 12.275 -11.832 -23.794 1.00 75.25 85 PRO A CA 1
ATOM 675 C C . PRO A 1 85 ? 10.880 -11.892 -24.452 1.00 75.25 85 PRO A C 1
ATOM 677 O O . PRO A 1 85 ? 10.142 -10.901 -24.409 1.00 75.25 85 PRO A O 1
ATOM 680 N N . PRO A 1 86 ? 10.513 -13.028 -25.080 1.00 71.31 86 PRO A N 1
ATOM 681 C CA . PRO A 1 86 ? 9.184 -13.219 -25.656 1.00 71.31 86 PRO A CA 1
ATOM 682 C C . PRO A 1 86 ? 8.099 -12.960 -24.610 1.00 71.31 86 PRO A C 1
ATOM 684 O O . PRO A 1 86 ? 8.208 -13.417 -23.475 1.00 71.31 86 PRO A O 1
ATOM 687 N N . TRP A 1 87 ? 7.069 -12.210 -24.992 1.00 61.22 87 TRP A N 1
ATOM 688 C CA 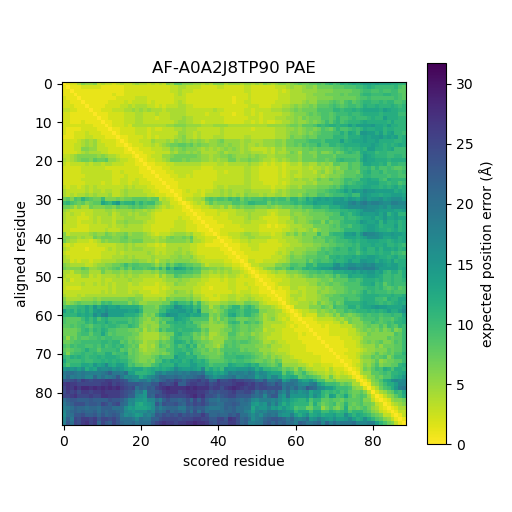. TRP A 1 87 ? 5.951 -11.892 -24.110 1.00 61.22 87 TRP A CA 1
ATOM 689 C C . TRP A 1 87 ? 5.087 -13.149 -23.924 1.00 61.22 87 TRP A C 1
ATOM 691 O O . TRP A 1 87 ? 4.562 -13.672 -24.910 1.00 61.22 87 TRP A O 1
ATOM 701 N N . GLU A 1 88 ? 4.968 -13.653 -22.695 1.00 67.19 88 GLU A N 1
ATOM 702 C CA . GLU A 1 88 ? 4.028 -14.729 -22.355 1.00 67.19 88 GLU A CA 1
ATOM 703 C C . GLU A 1 88 ? 2.688 -14.125 -21.889 1.00 67.19 88 GLU A C 1
ATOM 705 O O . GLU A 1 88 ? 2.712 -13.143 -21.143 1.00 67.19 88 GLU A O 1
ATOM 710 N N . PRO A 1 89 ? 1.541 -14.657 -22.358 1.00 50.66 89 PRO A N 1
ATOM 711 C CA . PRO A 1 89 ? 0.206 -14.158 -22.024 1.00 50.66 89 PRO A CA 1
ATOM 712 C C . PRO A 1 89 ? -0.284 -14.516 -20.617 1.00 50.66 89 PRO A C 1
ATOM 714 O O . PRO A 1 89 ? 0.119 -15.575 -20.084 1.00 50.66 89 PRO A O 1
#